Protein AF-A0A7W1MWW9-F1 (afdb_monomer_lite)

Sequence (88 aa):
ASAARDLIFRDELDAIARYRGARVIYLVGPSSDPANALTTATLGAMVPGLREHDVYLCASPGLATAVRAALRGVGLPRRQLHEEVFGF

Structure (mmCIF, N/CA/C/O backbone):
data_AF-A0A7W1MWW9-F1
#
_entry.id   AF-A0A7W1MWW9-F1
#
loop_
_atom_site.group_PDB
_atom_site.id
_atom_site.type_symbol
_atom_site.label_atom_id
_atom_site.label_alt_id
_atom_site.label_comp_id
_atom_site.label_asym_id
_atom_site.label_entity_id
_atom_site.label_seq_id
_atom_site.pdbx_PDB_ins_code
_atom_site.Cartn_x
_atom_site.Cartn_y
_atom_site.Cartn_z
_atom_site.occupancy
_atom_site.B_iso_or_equiv
_atom_site.auth_seq_id
_atom_site.auth_comp_id
_atom_site.auth_asym_id
_atom_site.auth_atom_id
_atom_site.pdbx_PDB_model_num
ATOM 1 N N . ALA A 1 1 ? 6.822 -4.503 -8.194 1.00 79.88 1 ALA A N 1
ATOM 2 C CA . ALA A 1 1 ? 6.976 -5.516 -9.257 1.00 79.88 1 ALA A CA 1
ATOM 3 C C . ALA A 1 1 ? 7.074 -4.791 -10.590 1.00 79.88 1 ALA A C 1
ATOM 5 O O . ALA A 1 1 ? 6.262 -3.901 -10.812 1.00 79.88 1 ALA A O 1
ATOM 6 N N . SER A 1 2 ? 8.047 -5.109 -11.444 1.00 87.75 2 SER A N 1
ATOM 7 C CA . SER A 1 2 ? 8.169 -4.452 -12.757 1.00 87.75 2 SER A CA 1
ATOM 8 C C . SER A 1 2 ? 7.196 -5.057 -13.774 1.00 87.75 2 SER A C 1
ATOM 10 O O . SER A 1 2 ? 6.744 -4.368 -14.683 1.00 87.75 2 SER A O 1
ATOM 12 N N . ALA A 1 3 ? 6.829 -6.326 -13.586 1.00 90.75 3 ALA A N 1
ATOM 13 C CA . ALA A 1 3 ? 5.803 -7.041 -14.331 1.00 90.75 3 ALA A CA 1
ATOM 14 C C . ALA A 1 3 ? 4.978 -7.952 -13.405 1.00 90.75 3 ALA A C 1
ATOM 16 O O . ALA A 1 3 ? 5.395 -8.279 -12.296 1.00 90.75 3 ALA A O 1
ATOM 17 N N . ALA A 1 4 ? 3.816 -8.415 -13.877 1.00 89.62 4 ALA A N 1
ATOM 18 C CA . ALA A 1 4 ? 2.906 -9.251 -13.082 1.00 89.62 4 ALA A CA 1
ATOM 19 C C . ALA A 1 4 ? 3.546 -10.561 -12.586 1.00 89.62 4 ALA A C 1
ATOM 21 O O . ALA A 1 4 ? 3.188 -11.050 -11.522 1.00 89.62 4 ALA A O 1
ATOM 22 N N . ARG A 1 5 ? 4.518 -11.102 -13.331 1.00 91.50 5 ARG A N 1
ATOM 23 C CA . ARG A 1 5 ? 5.291 -12.293 -12.938 1.00 91.50 5 ARG A CA 1
ATOM 24 C C . ARG A 1 5 ? 6.209 -12.073 -11.730 1.00 91.50 5 ARG A C 1
ATOM 26 O O . ARG A 1 5 ? 6.632 -13.047 -11.127 1.00 91.50 5 ARG A O 1
ATOM 33 N N . ASP A 1 6 ? 6.515 -10.821 -11.382 1.00 94.44 6 ASP A N 1
ATOM 34 C CA . ASP A 1 6 ? 7.355 -10.499 -10.222 1.00 94.44 6 ASP A CA 1
ATOM 35 C C . ASP A 1 6 ? 6.519 -10.392 -8.927 1.00 94.44 6 ASP A C 1
ATOM 37 O O . ASP A 1 6 ? 7.045 -10.022 -7.877 1.00 94.44 6 ASP A O 1
ATOM 41 N N . LEU A 1 7 ? 5.204 -10.646 -8.992 1.00 95.38 7 LEU A N 1
ATOM 42 C CA . LEU A 1 7 ? 4.320 -10.682 -7.828 1.00 95.38 7 LEU A CA 1
ATOM 43 C C . LEU A 1 7 ? 4.464 -12.025 -7.114 1.00 95.38 7 LEU A C 1
ATOM 45 O O . LEU A 1 7 ? 3.798 -13.005 -7.442 1.00 95.38 7 LEU A O 1
ATOM 49 N N . ILE A 1 8 ? 5.353 -12.052 -6.130 1.00 96.38 8 ILE A N 1
ATOM 50 C CA . ILE A 1 8 ? 5.556 -13.216 -5.271 1.00 96.38 8 ILE A CA 1
ATOM 51 C C . ILE A 1 8 ? 4.313 -13.404 -4.385 1.00 96.38 8 ILE A C 1
ATOM 53 O O . ILE A 1 8 ? 3.776 -12.430 -3.858 1.00 96.38 8 ILE A O 1
ATOM 57 N N . PHE A 1 9 ? 3.876 -14.657 -4.228 1.00 96.69 9 PHE A N 1
ATOM 58 C CA . PHE A 1 9 ? 2.719 -15.073 -3.421 1.00 96.69 9 PHE A CA 1
ATOM 59 C C . PHE A 1 9 ? 1.368 -14.469 -3.828 1.00 96.69 9 PHE A C 1
ATOM 61 O O . PHE A 1 9 ? 0.494 -14.269 -2.985 1.00 96.69 9 PHE A O 1
ATOM 68 N N . ARG A 1 10 ? 1.186 -14.125 -5.109 1.00 97.06 10 ARG A N 1
ATOM 69 C CA . ARG A 1 10 ? -0.057 -13.501 -5.582 1.00 97.06 10 ARG A CA 1
ATOM 70 C C . ARG A 1 10 ? -1.293 -14.336 -5.244 1.00 97.06 10 ARG A C 1
ATOM 72 O O . ARG A 1 10 ? -2.246 -13.807 -4.679 1.00 97.06 10 ARG A O 1
ATOM 79 N N . ASP A 1 11 ? -1.272 -15.618 -5.590 1.00 97.50 11 ASP A N 1
ATOM 80 C CA . ASP A 1 11 ? -2.442 -16.485 -5.444 1.00 97.50 11 ASP A CA 1
ATOM 81 C C . ASP A 1 11 ? -2.772 -16.712 -3.961 1.00 97.50 11 ASP A C 1
ATOM 83 O O . ASP A 1 11 ? -3.937 -16.689 -3.560 1.00 97.50 11 ASP A O 1
ATOM 87 N N . GLU A 1 12 ? -1.748 -16.852 -3.121 1.00 98.38 12 GLU A N 1
ATOM 88 C CA . GLU A 1 12 ? -1.880 -16.996 -1.675 1.00 98.38 12 GLU A CA 1
ATOM 89 C C . GLU A 1 12 ? -2.437 -15.722 -1.024 1.00 98.38 12 GLU A C 1
ATOM 91 O O . GLU A 1 12 ? -3.344 -15.799 -0.190 1.00 98.38 12 GLU A O 1
ATOM 96 N N . LEU A 1 13 ? -1.936 -14.546 -1.416 1.00 98.00 13 LEU A N 1
ATOM 97 C CA . LEU A 1 13 ? -2.425 -13.256 -0.926 1.00 98.00 13 LEU A CA 1
ATOM 98 C C . LEU A 1 13 ? -3.878 -13.009 -1.349 1.00 98.00 13 LEU A C 1
ATOM 100 O O . LEU A 1 13 ? -4.690 -12.606 -0.512 1.00 98.00 13 LEU A O 1
ATOM 104 N N . ASP A 1 14 ? -4.231 -13.305 -2.602 1.00 97.94 14 ASP A N 1
ATOM 105 C CA . ASP A 1 14 ? -5.603 -13.187 -3.108 1.00 97.94 14 ASP A CA 1
ATOM 106 C C . ASP A 1 14 ? -6.553 -14.155 -2.374 1.00 97.94 14 ASP A C 1
ATOM 108 O O . ASP A 1 14 ? -7.670 -13.776 -1.998 1.00 97.94 14 ASP A O 1
ATOM 112 N N . ALA A 1 15 ? -6.104 -15.382 -2.089 1.00 98.31 15 ALA A N 1
ATOM 113 C CA . ALA A 1 15 ? -6.871 -16.359 -1.319 1.00 98.31 15 ALA A CA 1
ATOM 114 C C . ALA A 1 15 ? -7.113 -15.899 0.129 1.00 98.31 15 ALA A C 1
ATOM 116 O O . ALA A 1 15 ? -8.249 -15.955 0.614 1.00 98.31 15 ALA A O 1
ATOM 117 N N . ILE A 1 16 ? -6.079 -15.393 0.812 1.00 98.38 16 ILE A N 1
ATOM 118 C CA . ILE A 1 16 ? -6.202 -14.833 2.167 1.00 98.38 16 ILE A CA 1
ATOM 119 C C . ILE A 1 16 ? -7.154 -13.638 2.161 1.00 98.38 16 ILE A C 1
ATOM 121 O O . ILE A 1 16 ? -8.024 -13.544 3.030 1.00 98.38 16 ILE A O 1
ATOM 125 N N . ALA A 1 17 ? -7.024 -12.744 1.180 1.00 98.06 17 ALA A N 1
ATOM 126 C CA . ALA A 1 17 ? -7.864 -11.563 1.065 1.00 98.06 17 ALA A CA 1
ATOM 127 C C . ALA A 1 17 ? -9.339 -11.938 0.909 1.00 98.06 17 ALA A C 1
ATOM 129 O O . ALA A 1 17 ? -10.180 -11.459 1.671 1.00 98.06 17 ALA A O 1
ATOM 130 N N . ARG A 1 18 ? -9.641 -12.884 0.012 1.00 98.19 18 ARG A N 1
ATOM 131 C CA . ARG A 1 18 ? -10.994 -13.418 -0.168 1.00 98.19 18 ARG A CA 1
ATOM 132 C C . ARG A 1 18 ? -11.532 -14.052 1.114 1.00 98.19 18 ARG A C 1
ATOM 134 O O . ARG A 1 18 ? -12.673 -13.787 1.480 1.00 98.19 18 ARG A O 1
ATOM 141 N N . TYR A 1 19 ? -10.727 -14.867 1.796 1.00 98.38 19 TYR A N 1
ATOM 142 C CA . TYR A 1 19 ? -11.138 -15.542 3.030 1.00 98.38 19 TYR A CA 1
ATOM 143 C C . TYR A 1 19 ? -11.399 -14.561 4.185 1.00 98.38 19 TYR A C 1
ATOM 145 O O . TYR A 1 19 ? -12.318 -14.761 4.973 1.00 98.38 19 TYR A O 1
ATOM 153 N N . ARG A 1 20 ? -10.602 -13.492 4.291 1.00 97.94 20 ARG A N 1
ATOM 154 C CA . ARG A 1 20 ? -10.686 -12.502 5.378 1.00 97.94 20 ARG A CA 1
ATOM 155 C C . ARG A 1 20 ? -11.582 -11.302 5.063 1.00 97.94 20 ARG A C 1
ATOM 157 O O . ARG A 1 20 ? -11.737 -10.447 5.928 1.00 97.94 20 ARG A O 1
ATOM 164 N N . GLY A 1 21 ? -12.130 -11.206 3.850 1.00 97.38 21 GLY A N 1
ATOM 165 C CA . GLY A 1 21 ? -12.829 -10.002 3.390 1.00 97.38 21 GLY A CA 1
ATOM 166 C C . GLY A 1 21 ? -11.909 -8.780 3.271 1.00 97.38 21 GLY A C 1
ATOM 167 O O . GLY A 1 21 ? -12.366 -7.648 3.403 1.00 97.38 21 GLY A O 1
ATOM 168 N N . ALA A 1 22 ? -10.611 -9.002 3.058 1.00 96.69 22 ALA A N 1
ATOM 169 C CA . ALA A 1 22 ? -9.631 -7.944 2.850 1.00 96.69 22 ALA A CA 1
ATOM 170 C C . ALA A 1 22 ? -9.482 -7.616 1.357 1.00 96.69 22 ALA A C 1
ATOM 172 O O . ALA A 1 22 ? -9.924 -8.360 0.480 1.00 96.69 22 ALA A O 1
ATOM 173 N N . ARG A 1 23 ? -8.821 -6.495 1.064 1.00 95.88 23 ARG A N 1
ATOM 174 C CA . ARG A 1 23 ? -8.525 -6.056 -0.301 1.00 95.88 23 ARG A CA 1
ATOM 175 C C . ARG A 1 23 ? -7.019 -5.971 -0.502 1.00 95.88 23 ARG A C 1
ATOM 177 O O . ARG A 1 23 ? -6.338 -5.315 0.281 1.00 95.88 23 ARG A O 1
ATOM 184 N N . VAL A 1 24 ? -6.532 -6.569 -1.585 1.00 96.62 24 VAL A N 1
ATOM 185 C CA . VAL A 1 24 ? -5.146 -6.428 -2.046 1.00 96.62 24 VAL A CA 1
ATOM 186 C C . VAL A 1 24 ? -5.134 -5.504 -3.257 1.00 96.62 24 VAL A C 1
ATOM 188 O O . VAL A 1 24 ? -5.961 -5.634 -4.157 1.00 96.62 24 VAL A O 1
ATOM 191 N N . ILE A 1 25 ? -4.219 -4.537 -3.255 1.00 95.12 25 ILE A N 1
ATOM 192 C CA . ILE A 1 25 ? -3.997 -3.622 -4.376 1.00 95.12 25 ILE A CA 1
ATOM 193 C C . ILE A 1 25 ? -2.571 -3.853 -4.863 1.00 95.12 25 ILE A C 1
ATOM 195 O O . ILE A 1 25 ? -1.615 -3.598 -4.131 1.00 95.12 25 ILE A O 1
ATOM 199 N N . TYR A 1 26 ? -2.428 -4.334 -6.095 1.00 95.19 26 TYR A N 1
ATOM 200 C CA . TYR A 1 26 ? -1.126 -4.547 -6.719 1.00 95.19 26 TYR A CA 1
ATOM 201 C C . TYR A 1 26 ? -0.724 -3.324 -7.542 1.00 95.19 26 TYR A C 1
ATOM 203 O O . TYR A 1 26 ? -1.426 -2.952 -8.479 1.00 95.19 26 TYR A O 1
ATOM 211 N N . LEU A 1 27 ? 0.430 -2.738 -7.221 1.00 93.94 27 LEU A N 1
ATOM 212 C CA . LEU A 1 27 ? 1.065 -1.687 -8.017 1.00 93.94 27 LEU A CA 1
ATOM 213 C C . LEU A 1 27 ? 2.200 -2.317 -8.833 1.00 93.94 27 LEU A C 1
ATOM 215 O O . LEU A 1 27 ? 3.210 -2.768 -8.278 1.00 93.94 27 LEU A O 1
ATOM 219 N N . VAL A 1 28 ? 1.994 -2.421 -10.146 1.00 94.94 28 VAL A N 1
ATOM 220 C CA . VAL A 1 28 ? 2.886 -3.132 -11.073 1.00 94.94 28 VAL A CA 1
ATOM 221 C C . VAL A 1 28 ? 3.352 -2.176 -12.158 1.00 94.94 28 VAL A C 1
ATOM 223 O O . VAL A 1 28 ? 2.544 -1.499 -12.788 1.00 94.94 28 VAL A O 1
ATOM 226 N N . GLY A 1 29 ? 4.659 -2.154 -12.397 1.00 93.00 29 GLY A N 1
ATOM 227 C CA . GLY A 1 29 ? 5.311 -1.217 -13.300 1.00 93.00 29 GLY A CA 1
ATOM 228 C C . GLY A 1 29 ? 6.127 -0.162 -12.546 1.00 93.00 29 GLY A C 1
ATOM 229 O O . GLY A 1 29 ? 6.368 -0.292 -11.341 1.00 93.00 29 GLY A O 1
ATOM 230 N N . PRO A 1 30 ? 6.615 0.868 -13.253 1.00 90.50 30 PRO A N 1
ATOM 231 C CA . PRO A 1 30 ? 7.474 1.882 -12.663 1.00 90.50 30 PRO A CA 1
ATOM 232 C C . PRO A 1 30 ? 6.685 2.793 -11.715 1.00 90.50 30 PRO A C 1
ATOM 234 O O . PRO A 1 30 ? 5.537 3.139 -11.981 1.00 90.50 30 PRO A O 1
ATOM 237 N N . SER A 1 31 ? 7.324 3.253 -10.636 1.00 86.88 31 SER A N 1
ATOM 238 C CA . SER A 1 31 ? 6.729 4.216 -9.694 1.00 86.88 31 SER A CA 1
ATOM 239 C C . SER A 1 31 ? 6.569 5.625 -10.275 1.00 86.88 31 SER A C 1
ATOM 241 O O . SER A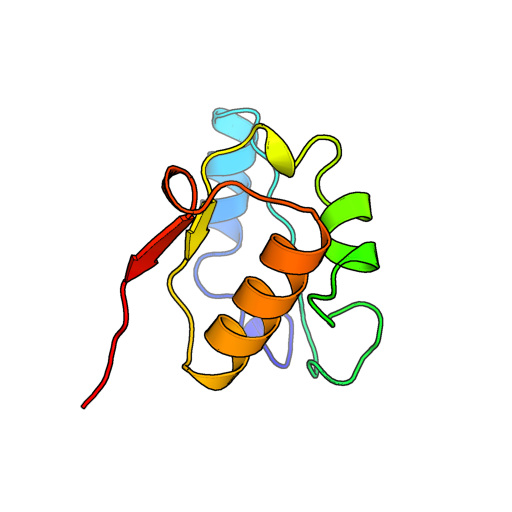 1 31 ? 5.928 6.469 -9.657 1.00 86.88 31 SER A O 1
ATOM 243 N N . SER A 1 32 ? 7.179 5.894 -11.434 1.00 88.19 32 SER A N 1
ATOM 244 C CA . SER A 1 32 ? 6.962 7.118 -12.209 1.00 88.19 32 SER A CA 1
ATOM 245 C C . SER A 1 32 ? 5.632 7.112 -12.961 1.00 88.19 32 SER A C 1
ATOM 247 O O . SER A 1 32 ? 5.205 8.168 -13.417 1.00 88.19 32 SER A O 1
ATOM 249 N N . ASP A 1 33 ? 4.989 5.949 -13.111 1.00 90.62 33 ASP A N 1
ATOM 250 C CA . ASP A 1 33 ? 3.619 5.882 -13.604 1.00 90.62 33 ASP A CA 1
ATOM 251 C C . ASP A 1 33 ? 2.688 6.521 -12.558 1.00 90.62 33 ASP A C 1
ATOM 253 O O . ASP A 1 33 ? 2.685 6.078 -11.402 1.00 90.62 33 ASP A O 1
ATOM 257 N N . PRO A 1 34 ? 1.886 7.538 -12.923 1.00 88.31 34 PRO A N 1
ATOM 258 C CA . PRO A 1 34 ? 0.929 8.160 -12.015 1.00 88.31 34 PRO A CA 1
ATOM 259 C C . PRO A 1 34 ? -0.009 7.165 -11.315 1.00 88.31 34 PRO A C 1
ATOM 261 O O . PRO A 1 34 ? -0.392 7.406 -10.171 1.00 88.31 34 PRO A O 1
ATOM 264 N N . ALA A 1 35 ? -0.346 6.041 -11.958 1.00 85.69 35 ALA A N 1
ATOM 265 C CA . ALA A 1 35 ? -1.191 5.002 -11.371 1.00 85.69 35 ALA A CA 1
ATOM 266 C C . ALA A 1 35 ? -0.499 4.229 -10.229 1.00 85.69 35 ALA A C 1
ATOM 268 O O . ALA A 1 35 ? -1.172 3.724 -9.331 1.00 85.69 35 ALA A O 1
ATOM 269 N N . ASN A 1 36 ? 0.837 4.169 -10.237 1.00 90.62 36 ASN A N 1
ATOM 270 C CA . ASN A 1 36 ? 1.652 3.487 -9.226 1.00 90.62 36 ASN A CA 1
ATOM 271 C C . ASN A 1 36 ? 2.272 4.446 -8.200 1.00 90.62 36 ASN A C 1
ATOM 273 O O . ASN A 1 36 ? 2.863 4.004 -7.211 1.00 90.62 36 ASN A O 1
ATOM 277 N N . ALA A 1 37 ? 2.176 5.756 -8.424 1.00 91.50 37 ALA A N 1
ATOM 278 C CA . ALA A 1 37 ? 2.730 6.749 -7.522 1.00 91.50 37 ALA A CA 1
ATOM 279 C C . ALA A 1 37 ? 1.927 6.786 -6.211 1.00 91.50 37 ALA A C 1
ATOM 281 O O . ALA A 1 37 ? 0.731 7.071 -6.211 1.00 91.50 37 ALA A O 1
ATOM 282 N N . LEU A 1 38 ? 2.584 6.553 -5.071 1.00 93.62 38 LEU A N 1
ATOM 283 C CA . LEU A 1 38 ? 1.980 6.642 -3.734 1.00 93.62 38 LEU A CA 1
ATOM 284 C C . LEU A 1 38 ? 2.035 8.081 -3.206 1.00 93.62 38 LEU A C 1
ATOM 286 O O . LEU A 1 38 ? 2.850 8.429 -2.354 1.00 93.62 38 LEU A O 1
ATOM 290 N N . THR A 1 39 ? 1.173 8.929 -3.759 1.00 94.81 39 THR A N 1
ATOM 291 C CA . THR A 1 39 ? 0.984 10.334 -3.375 1.00 94.81 39 THR A CA 1
ATOM 292 C C . THR A 1 39 ? -0.179 10.481 -2.393 1.00 94.81 39 THR A C 1
ATOM 294 O O . THR A 1 39 ? -0.971 9.558 -2.210 1.00 94.81 39 THR A O 1
ATOM 297 N N . THR A 1 40 ? -0.331 11.663 -1.789 1.00 95.50 40 THR A N 1
ATOM 298 C CA . THR A 1 40 ? -1.481 11.991 -0.926 1.00 95.50 40 THR A CA 1
ATOM 299 C C . THR A 1 40 ? -2.817 11.704 -1.618 1.00 95.50 40 THR A C 1
ATOM 301 O O . THR A 1 40 ? -3.705 11.095 -1.027 1.00 95.50 40 THR A O 1
ATOM 304 N N . ALA A 1 41 ? -2.950 12.122 -2.881 1.00 92.75 41 ALA A N 1
ATOM 305 C CA . ALA A 1 41 ? -4.188 11.988 -3.641 1.00 92.75 41 ALA A CA 1
ATOM 306 C C . ALA A 1 41 ? -4.494 10.524 -3.979 1.00 92.75 41 ALA A C 1
ATOM 308 O O . ALA A 1 41 ? -5.607 10.055 -3.750 1.00 92.75 41 ALA A O 1
ATOM 309 N N . THR A 1 42 ? -3.501 9.787 -4.481 1.00 93.56 42 THR A N 1
ATOM 310 C CA . THR A 1 42 ? -3.690 8.385 -4.875 1.00 93.56 42 THR A CA 1
ATOM 311 C C . THR A 1 42 ? -3.932 7.486 -3.667 1.00 93.56 42 THR A C 1
ATOM 313 O O . THR A 1 42 ? -4.851 6.675 -3.712 1.00 93.56 42 THR A O 1
ATOM 316 N N . LEU A 1 43 ? -3.212 7.673 -2.554 1.00 93.19 43 LEU A N 1
ATOM 317 C CA . LEU A 1 43 ? -3.477 6.923 -1.321 1.00 93.19 43 LEU A CA 1
ATOM 318 C C . LEU A 1 43 ? -4.860 7.226 -0.736 1.00 93.19 43 LEU A C 1
ATOM 320 O O . LEU A 1 43 ? -5.560 6.295 -0.344 1.00 93.19 43 LEU A O 1
ATOM 324 N N . GLY A 1 44 ? -5.278 8.496 -0.709 1.00 92.56 44 GLY A N 1
ATOM 325 C CA . GLY A 1 44 ? -6.614 8.874 -0.239 1.00 92.56 44 GLY A CA 1
ATOM 326 C C . GLY A 1 44 ? -7.740 8.303 -1.109 1.00 92.56 44 GLY A C 1
ATOM 327 O O . GLY A 1 44 ? -8.776 7.903 -0.584 1.00 92.56 44 GLY A O 1
ATOM 328 N N . ALA A 1 45 ? -7.523 8.210 -2.426 1.00 92.12 45 ALA A N 1
ATOM 329 C CA . ALA A 1 45 ? -8.461 7.574 -3.349 1.00 92.12 45 ALA A CA 1
ATOM 330 C C . ALA A 1 45 ? -8.487 6.043 -3.196 1.00 92.12 45 ALA A C 1
ATOM 332 O O . ALA A 1 45 ? -9.556 5.435 -3.236 1.00 92.12 45 ALA A O 1
ATOM 333 N N . MET A 1 46 ? -7.324 5.413 -2.998 1.00 93.06 46 MET A N 1
ATOM 334 C CA . MET A 1 46 ? -7.229 3.970 -2.777 1.00 93.06 46 MET A CA 1
ATOM 335 C C . MET A 1 46 ? -7.894 3.579 -1.459 1.00 93.06 46 MET A C 1
ATOM 337 O O . MET A 1 46 ? -8.670 2.626 -1.444 1.00 93.06 46 MET A O 1
ATOM 341 N N . VAL A 1 47 ? -7.631 4.303 -0.368 1.00 93.75 47 VAL A N 1
ATOM 342 C CA . VAL A 1 47 ? -8.130 4.001 0.981 1.00 93.75 47 VAL A CA 1
ATOM 343 C C . VAL A 1 47 ? -8.900 5.206 1.540 1.00 93.75 47 VAL A C 1
ATOM 345 O O . VAL A 1 47 ? -8.325 6.056 2.224 1.00 93.75 47 VAL A O 1
ATOM 348 N N . PRO A 1 48 ? -10.215 5.302 1.279 1.00 93.12 48 PRO A N 1
ATOM 349 C CA . PRO A 1 48 ? -11.056 6.312 1.912 1.00 93.12 48 PRO A CA 1
ATOM 350 C C . PRO A 1 48 ? -10.984 6.208 3.441 1.00 93.12 48 PRO A C 1
ATOM 352 O O . PRO A 1 48 ? -10.999 5.112 3.996 1.00 93.12 48 PRO A O 1
ATOM 355 N N . GLY A 1 49 ? -10.885 7.346 4.133 1.00 93.19 49 GLY A N 1
ATOM 356 C CA . GLY A 1 49 ? -10.752 7.363 5.596 1.00 93.19 49 GLY A CA 1
ATOM 357 C C . GLY A 1 49 ? -9.369 6.944 6.114 1.00 93.19 49 GLY A C 1
ATOM 358 O O . GLY A 1 49 ? -9.233 6.631 7.293 1.00 93.19 49 GLY A O 1
ATOM 359 N N . LEU A 1 50 ? -8.322 6.958 5.277 1.00 93.75 50 LEU A N 1
ATOM 360 C CA . LEU A 1 50 ? -6.960 6.534 5.646 1.00 93.75 50 LEU A CA 1
ATOM 361 C C . LEU A 1 50 ? -6.429 7.153 6.950 1.00 93.75 50 LEU A C 1
ATOM 363 O O . LEU A 1 50 ? -5.697 6.497 7.678 1.00 93.75 50 LEU A O 1
ATOM 367 N N . ARG A 1 51 ? -6.828 8.386 7.288 1.00 94.62 51 ARG A N 1
ATOM 368 C CA . ARG A 1 51 ? -6.434 9.060 8.538 1.00 94.62 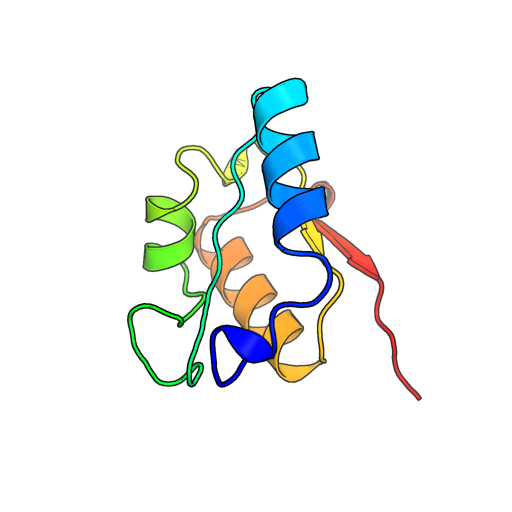51 ARG A CA 1
ATOM 369 C C . ARG A 1 51 ? -6.865 8.310 9.808 1.00 94.62 51 ARG A C 1
ATOM 371 O O . ARG A 1 51 ? -6.288 8.537 10.861 1.00 94.62 51 ARG A O 1
ATOM 378 N N . GLU A 1 52 ? -7.891 7.473 9.721 1.00 95.69 52 GLU A N 1
ATOM 379 C CA . GLU A 1 52 ? -8.441 6.712 10.849 1.00 95.69 52 GLU A CA 1
ATOM 380 C C . GLU A 1 52 ? -7.799 5.326 10.993 1.00 95.69 52 GLU A C 1
ATOM 382 O O . GLU A 1 52 ? -8.038 4.646 11.987 1.00 95.69 52 GLU A O 1
ATOM 387 N N . HIS A 1 53 ? -6.961 4.919 10.037 1.00 96.06 53 HIS A N 1
ATOM 388 C CA . HIS A 1 53 ? -6.351 3.595 9.993 1.00 96.06 53 HIS A CA 1
ATOM 389 C C . HIS A 1 53 ? -4.958 3.592 10.624 1.00 96.06 53 HIS A C 1
ATOM 391 O O . HIS A 1 53 ? -4.216 4.568 10.519 1.00 96.06 53 HIS A O 1
ATOM 397 N N . ASP A 1 54 ? -4.574 2.456 11.203 1.00 97.56 54 ASP A N 1
ATOM 398 C CA . ASP A 1 54 ? -3.171 2.174 11.497 1.00 97.56 54 ASP A CA 1
ATOM 399 C C . ASP A 1 54 ? -2.480 1.639 10.235 1.00 97.56 54 ASP A C 1
ATOM 401 O O . ASP A 1 54 ? -2.992 0.764 9.531 1.00 97.56 54 ASP A O 1
ATOM 405 N N . VAL A 1 55 ? -1.317 2.204 9.924 1.00 97.06 55 VAL A N 1
ATOM 406 C CA . VAL A 1 55 ? -0.526 1.912 8.732 1.00 97.06 55 VAL A CA 1
ATOM 407 C C . VAL A 1 55 ? 0.762 1.222 9.145 1.00 97.06 55 VAL A C 1
ATOM 409 O O . VAL A 1 55 ? 1.580 1.788 9.867 1.00 97.06 55 VAL A O 1
ATOM 412 N N . TYR A 1 56 ? 0.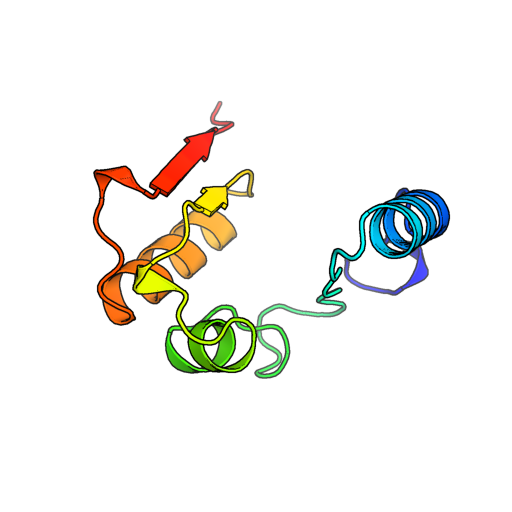960 0.017 8.622 1.00 96.50 56 TYR A N 1
ATOM 413 C CA . TYR A 1 56 ? 2.178 -0.765 8.794 1.00 96.50 56 TYR A CA 1
ATOM 414 C C . TYR A 1 56 ? 2.983 -0.715 7.499 1.00 96.50 56 TYR A C 1
ATOM 416 O O . TYR A 1 56 ? 2.471 -1.056 6.431 1.00 96.50 56 TYR A O 1
ATOM 424 N N . LEU A 1 57 ? 4.230 -0.258 7.582 1.00 95.12 57 LEU A N 1
ATOM 425 C CA . LEU A 1 57 ? 5.074 0.010 6.424 1.00 95.12 57 LEU A CA 1
ATOM 426 C C . LEU A 1 57 ? 6.401 -0.743 6.530 1.00 95.12 57 LEU A C 1
ATOM 428 O O . LEU A 1 57 ? 7.223 -0.463 7.399 1.00 95.12 57 LEU A O 1
ATOM 432 N N . CYS A 1 58 ? 6.614 -1.642 5.574 1.00 93.38 58 CYS A N 1
ATOM 433 C CA . CYS A 1 58 ? 7.892 -2.276 5.283 1.00 93.38 58 CYS A CA 1
ATOM 434 C C . CYS A 1 58 ? 8.197 -2.030 3.803 1.00 93.38 58 CYS A C 1
ATOM 436 O O . CYS A 1 58 ? 7.484 -2.513 2.921 1.00 93.38 58 CYS A O 1
ATOM 438 N N . ALA A 1 59 ? 9.216 -1.222 3.520 1.00 89.88 59 ALA A N 1
ATOM 439 C CA . ALA A 1 59 ? 9.518 -0.765 2.170 1.00 89.88 59 ALA A CA 1
ATOM 440 C C . ALA A 1 59 ? 10.996 -0.394 2.022 1.00 89.88 59 ALA A C 1
ATOM 442 O O . ALA A 1 59 ? 11.683 -0.121 3.006 1.00 89.88 59 ALA A O 1
ATOM 443 N N . SER A 1 60 ? 11.476 -0.323 0.777 1.00 89.88 60 SER A N 1
ATOM 444 C CA . SER A 1 60 ? 12.787 0.267 0.494 1.00 89.88 60 SER A CA 1
ATOM 445 C C . SER A 1 60 ? 12.825 1.741 0.935 1.00 89.88 60 SER A C 1
ATOM 447 O O . SER A 1 60 ? 11.774 2.391 0.949 1.00 89.88 60 SER A O 1
ATOM 449 N N . PRO A 1 61 ? 14.006 2.316 1.238 1.00 90.00 61 PRO A N 1
ATOM 450 C CA . PRO A 1 61 ? 14.101 3.682 1.757 1.00 90.00 61 PRO A CA 1
ATOM 451 C C . PRO A 1 61 ? 13.369 4.726 0.903 1.00 90.00 61 PRO A C 1
ATOM 453 O O . PRO A 1 61 ? 12.601 5.527 1.430 1.00 90.00 61 PRO A O 1
ATOM 456 N N . GLY A 1 62 ? 13.528 4.674 -0.425 1.00 89.56 62 GLY A N 1
ATOM 457 C CA . GLY A 1 62 ? 12.863 5.612 -1.335 1.00 89.56 62 GLY A CA 1
ATOM 458 C C . GLY A 1 62 ? 11.335 5.501 -1.311 1.00 89.56 62 GLY A C 1
ATOM 459 O O . GLY A 1 62 ? 10.637 6.515 -1.259 1.00 89.56 62 GLY A O 1
ATOM 460 N N . LEU A 1 63 ? 10.806 4.274 -1.286 1.00 89.88 63 LEU A N 1
ATOM 461 C CA . LEU A 1 63 ? 9.365 4.039 -1.202 1.00 89.88 63 LEU A CA 1
ATOM 462 C C . LEU A 1 63 ? 8.815 4.462 0.166 1.00 89.88 63 LEU A C 1
ATOM 464 O O . LEU A 1 63 ? 7.776 5.119 0.231 1.00 89.88 63 LEU A O 1
ATOM 468 N N . ALA A 1 64 ? 9.538 4.161 1.248 1.00 93.12 64 ALA A N 1
ATOM 469 C CA . ALA A 1 64 ? 9.160 4.575 2.592 1.00 93.12 64 ALA A CA 1
ATOM 470 C C . ALA A 1 64 ? 9.081 6.107 2.713 1.00 93.12 64 ALA A C 1
ATOM 472 O O . ALA A 1 64 ? 8.111 6.639 3.257 1.00 93.12 64 ALA A O 1
ATOM 473 N N . THR A 1 65 ? 10.045 6.839 2.139 1.00 93.38 65 THR A N 1
ATOM 474 C CA . THR A 1 65 ? 10.016 8.308 2.083 1.00 93.38 65 THR A CA 1
ATOM 475 C C . THR A 1 65 ? 8.779 8.833 1.352 1.00 93.38 65 THR A C 1
ATOM 477 O O . THR A 1 65 ? 8.120 9.743 1.867 1.00 93.38 65 THR A O 1
ATOM 480 N N . 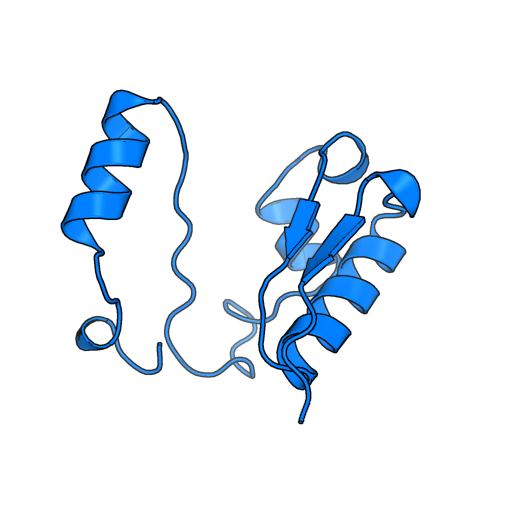ALA A 1 66 ? 8.442 8.264 0.189 1.00 93.44 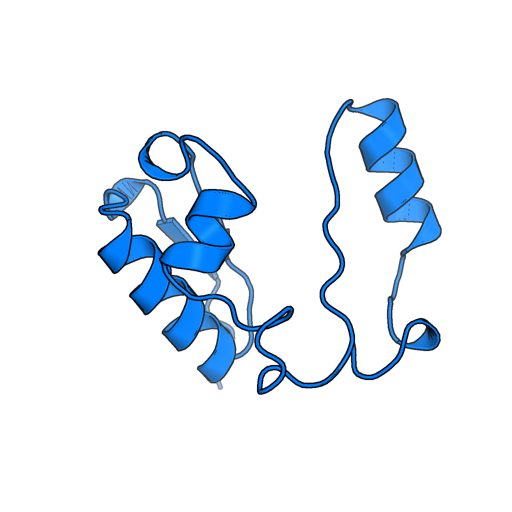66 ALA A N 1
ATOM 481 C CA . ALA A 1 66 ? 7.274 8.673 -0.593 1.00 93.44 66 ALA A CA 1
ATOM 482 C C . ALA A 1 66 ? 5.964 8.444 0.180 1.00 93.44 66 ALA A C 1
ATOM 484 O O . ALA A 1 66 ? 5.172 9.375 0.347 1.00 93.44 66 ALA A O 1
ATOM 485 N N . VAL A 1 67 ? 5.785 7.246 0.746 1.00 94.88 67 VAL A N 1
ATOM 486 C CA . VAL A 1 67 ? 4.606 6.901 1.554 1.00 94.88 67 VAL A CA 1
ATOM 487 C C . VAL A 1 67 ? 4.495 7.815 2.772 1.00 94.88 67 VAL A C 1
ATOM 489 O O . VAL A 1 67 ? 3.435 8.384 3.018 1.00 94.88 67 VAL A O 1
ATOM 492 N N . ARG A 1 68 ? 5.588 8.055 3.506 1.00 95.44 68 ARG A N 1
ATOM 493 C CA . ARG A 1 68 ? 5.579 8.948 4.674 1.00 95.44 68 ARG A CA 1
ATOM 494 C C . ARG A 1 68 ? 5.185 10.382 4.307 1.00 95.44 68 ARG A C 1
ATOM 496 O O . ARG A 1 68 ? 4.480 11.044 5.071 1.00 95.44 68 ARG A O 1
ATOM 503 N N . ALA A 1 69 ? 5.639 10.887 3.159 1.00 95.88 69 ALA A N 1
ATOM 504 C CA . ALA A 1 69 ? 5.236 12.202 2.666 1.00 95.88 69 ALA A CA 1
ATOM 505 C C . ALA A 1 69 ? 3.732 12.250 2.357 1.00 95.88 69 ALA A C 1
ATOM 507 O O . ALA A 1 69 ? 3.052 13.170 2.814 1.00 95.88 69 ALA A O 1
ATOM 508 N N . ALA A 1 70 ? 3.212 11.232 1.674 1.00 96.06 70 ALA A N 1
ATOM 509 C CA . ALA A 1 70 ? 1.798 11.129 1.345 1.00 96.06 70 ALA A CA 1
ATOM 510 C C . ALA A 1 70 ? 0.902 11.003 2.590 1.00 96.06 70 ALA A C 1
ATOM 512 O O . ALA A 1 70 ? -0.065 11.748 2.729 1.00 96.06 70 ALA A O 1
ATOM 513 N N . LEU A 1 71 ? 1.260 10.138 3.546 1.00 96.38 71 LEU A N 1
ATOM 514 C CA . LEU A 1 71 ? 0.515 9.959 4.799 1.00 96.38 71 LEU A CA 1
ATOM 515 C C . LEU A 1 71 ? 0.481 11.239 5.643 1.00 96.38 71 LEU A C 1
ATOM 517 O O . LEU A 1 71 ? -0.560 11.577 6.208 1.00 96.38 71 LEU A O 1
ATOM 521 N N . ARG A 1 72 ? 1.584 12.001 5.682 1.00 95.56 72 ARG A N 1
ATOM 522 C CA . ARG A 1 72 ? 1.585 13.339 6.297 1.00 95.56 72 ARG A CA 1
ATOM 523 C C . ARG A 1 72 ? 0.651 14.303 5.576 1.00 95.56 72 ARG A C 1
ATOM 525 O O . ARG A 1 72 ? -0.041 15.056 6.248 1.00 95.56 72 ARG A O 1
ATOM 532 N N . GLY A 1 73 ? 0.606 14.265 4.245 1.00 95.19 73 GLY A N 1
ATOM 533 C CA . GLY A 1 73 ? -0.321 15.077 3.455 1.00 95.19 73 GLY A CA 1
ATOM 534 C C . GLY A 1 73 ? -1.794 14.753 3.726 1.00 95.19 73 GLY A C 1
ATOM 535 O O . GLY A 1 73 ? -2.621 15.657 3.715 1.00 95.19 73 GLY A O 1
ATOM 536 N N . VAL A 1 74 ? -2.114 13.491 4.033 1.00 94.06 74 VAL A N 1
ATOM 537 C CA . VAL A 1 74 ? -3.459 13.056 4.469 1.00 94.06 74 VAL A CA 1
ATOM 538 C C . VAL A 1 74 ? -3.747 13.448 5.932 1.00 94.06 74 VAL A C 1
ATOM 540 O O . VAL A 1 74 ? -4.886 13.384 6.393 1.00 94.06 74 VAL A O 1
ATOM 543 N N . GLY A 1 75 ? -2.730 13.884 6.680 1.00 94.88 75 GLY A N 1
ATOM 544 C CA . GLY A 1 75 ? -2.854 14.235 8.092 1.00 94.88 75 GLY A CA 1
ATOM 545 C C . GLY A 1 75 ? -2.908 13.020 9.020 1.00 94.88 75 GLY A C 1
ATOM 546 O O . GLY A 1 75 ? -3.504 13.112 10.094 1.00 94.88 75 GLY A O 1
ATOM 547 N N . LEU A 1 76 ? -2.314 11.887 8.620 1.00 96.75 76 LEU A N 1
ATOM 548 C CA . LEU A 1 76 ? -2.222 10.694 9.464 1.00 96.75 76 LEU A CA 1
ATOM 549 C C . LEU A 1 76 ? -1.472 11.025 10.774 1.00 96.75 76 LEU A C 1
ATOM 551 O O . LEU A 1 76 ? -0.336 11.518 10.725 1.00 96.75 76 LEU A O 1
ATOM 555 N N . PRO A 1 77 ? -2.053 10.745 11.953 1.00 96.44 77 PRO A N 1
ATOM 556 C CA . PRO A 1 77 ? -1.356 10.888 13.223 1.00 96.44 77 PRO A CA 1
ATOM 557 C C . PRO A 1 77 ? -0.107 10.004 13.286 1.00 96.44 77 PRO A C 1
ATOM 559 O O . PRO A 1 77 ? -0.154 8.815 12.989 1.00 96.44 77 PRO A O 1
ATOM 562 N N . AR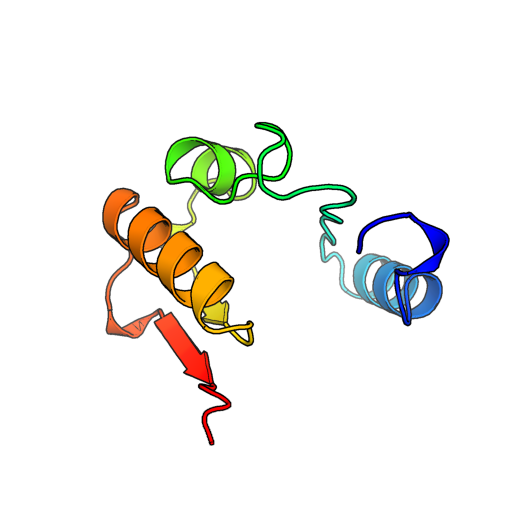G A 1 78 ? 1.012 10.557 13.771 1.00 93.56 78 ARG A N 1
ATOM 563 C CA . ARG A 1 78 ? 2.299 9.835 13.843 1.00 93.56 78 ARG A CA 1
ATOM 564 C C . ARG A 1 78 ? 2.224 8.498 14.586 1.00 93.56 78 ARG A C 1
ATOM 566 O O . ARG A 1 78 ? 2.941 7.579 14.228 1.00 93.56 78 ARG A O 1
ATOM 573 N N . ARG A 1 79 ? 1.372 8.400 15.613 1.00 95.75 79 ARG A N 1
ATOM 574 C CA . ARG A 1 79 ? 1.197 7.185 16.429 1.00 95.75 79 ARG A CA 1
ATOM 575 C C . ARG A 1 79 ? 0.562 6.008 15.678 1.00 95.75 79 ARG A C 1
ATOM 577 O O . ARG A 1 79 ? 0.617 4.904 16.192 1.00 95.75 79 ARG A O 1
ATOM 584 N N . GLN A 1 80 ? -0.063 6.272 14.530 1.00 97.25 80 GLN A N 1
ATOM 585 C CA . GLN A 1 80 ? -0.733 5.271 13.696 1.00 97.25 80 GLN A CA 1
ATOM 586 C C . GLN A 1 80 ? 0.165 4.776 12.562 1.00 97.25 80 GLN A C 1
ATOM 588 O O . GLN A 1 80 ? -0.247 3.935 11.777 1.00 97.25 80 GLN A O 1
ATOM 593 N N . LEU A 1 81 ? 1.380 5.317 12.429 1.00 96.56 81 LEU A N 1
ATOM 594 C CA . LEU A 1 81 ? 2.357 4.849 11.458 1.00 96.56 81 LEU A CA 1
ATOM 595 C C . LEU A 1 81 ? 3.392 3.976 12.173 1.00 96.56 81 LEU A C 1
ATOM 597 O O . LEU A 1 81 ? 4.172 4.465 12.991 1.00 96.56 81 LEU A O 1
ATOM 601 N N . HIS A 1 82 ? 3.397 2.693 11.832 1.00 95.88 82 HIS A N 1
ATOM 602 C CA . HIS A 1 82 ? 4.317 1.685 12.340 1.00 95.88 82 HIS A CA 1
ATOM 603 C C . HIS A 1 82 ? 5.269 1.289 11.214 1.00 95.88 82 HIS A C 1
ATOM 605 O O . HIS A 1 82 ? 4.850 0.729 10.202 1.00 95.88 82 HIS A O 1
ATOM 611 N N . GLU A 1 83 ? 6.549 1.616 11.362 1.00 92.38 83 GLU A N 1
ATOM 612 C CA . GLU A 1 83 ? 7.548 1.412 10.313 1.00 92.38 83 GLU A CA 1
ATOM 613 C C . GLU A 1 83 ? 8.598 0.413 10.780 1.00 92.38 83 GLU A C 1
ATOM 615 O O . GLU A 1 83 ? 9.185 0.577 11.850 1.00 92.38 83 GLU A O 1
ATOM 620 N N . GLU A 1 84 ? 8.871 -0.575 9.935 1.00 85.31 84 GLU A N 1
ATOM 621 C CA . GLU A 1 84 ? 10.063 -1.402 10.048 1.00 85.31 84 GLU A CA 1
ATOM 622 C C . GLU A 1 84 ? 11.061 -0.937 8.986 1.00 85.31 84 GLU A C 1
ATOM 624 O O . GLU A 1 84 ? 10.796 -0.989 7.781 1.00 85.31 84 GLU A O 1
ATOM 629 N N . VAL A 1 85 ? 12.191 -0.396 9.442 1.00 75.56 85 VAL A N 1
ATOM 630 C CA . VAL A 1 85 ? 13.215 0.183 8.570 1.00 75.56 85 VAL A CA 1
ATOM 631 C C . VAL A 1 85 ? 14.370 -0.802 8.457 1.00 75.56 85 VAL A C 1
ATOM 633 O O . VAL A 1 85 ? 15.198 -0.905 9.359 1.00 75.56 85 VAL A O 1
ATOM 636 N N . PHE A 1 86 ? 14.443 -1.502 7.327 1.00 64.31 86 PHE A N 1
ATOM 637 C CA . PHE A 1 86 ? 15.597 -2.325 6.974 1.00 64.31 86 PHE A CA 1
ATOM 638 C C . PHE A 1 86 ? 16.684 -1.431 6.365 1.00 64.31 86 PHE A C 1
ATOM 640 O O . PHE A 1 86 ? 16.645 -1.103 5.178 1.00 64.31 86 PHE A O 1
ATOM 647 N N . GLY A 1 87 ? 17.617 -0.984 7.205 1.00 60.09 87 GLY A N 1
ATOM 648 C CA . GLY A 1 87 ? 18.820 -0.252 6.808 1.00 60.09 87 GLY A CA 1
ATOM 649 C C . GLY A 1 87 ? 20.077 -1.044 7.161 1.00 60.09 87 GLY A C 1
ATOM 650 O O . GLY A 1 87 ? 20.087 -1.769 8.154 1.00 60.09 87 GLY A O 1
ATOM 651 N N . PHE A 1 88 ? 21.107 -0.911 6.331 1.00 53.41 88 PHE A N 1
ATOM 652 C CA . PHE A 1 88 ? 22.474 -1.377 6.580 1.00 53.41 88 PHE A CA 1
ATOM 653 C C . PHE A 1 88 ? 23.354 -0.199 6.996 1.00 53.41 88 PHE A C 1
ATOM 655 O O . PHE A 1 88 ? 23.115 0.915 6.471 1.00 53.41 88 PHE A O 1
#

pLDDT: mean 92.54, std 7.41, range [53.41, 98.38]

Secondary structure (DSSP, 8-state):
--SGGG-TTHHHHHHHHHHHT-------S-TTSTTT---HHHHHHHSTTGGGS-EEEE--HHHHHHHHHHHHHTT--GGGEEEE----

Foldseek 3Di:
DQAPVVDPCPVVVVVVCVVVVHDDDDQYRDCVPPCNPQALVNVCVVDPPVLVAQAEDDDAPVVVVRNVNNCVVVVRDPVSYHYDDDDD

Radius of gyration: 13.74 Å; chains: 1; bounding box: 35×32×31 Å